Protein AF-A0A962EV23-F1 (afdb_monomer_lite)

Radius of gyration: 13.59 Å; chains: 1; bounding box: 44×17×33 Å

Foldseek 3Di:
DFDKDKDKAADPPDPARIKIFIDRVPDTPDMDGDNDRVRNVVVRCVVVVVVVVVVPPPDD

Secondary structure (DSSP, 8-state):
-PPEEEEEEE-TTSSSSEEEEEEETTEEEEEEEESSHHHHHHHHHHHHHHHHHHTS----

Structure (mmCIF, N/CA/C/O backbone):
data_AF-A0A962EV23-F1
#
_entry.id   AF-A0A962EV23-F1
#
loop_
_atom_site.group_PDB
_atom_site.id
_atom_site.type_symbol
_atom_site.label_atom_id
_atom_site.label_alt_id
_atom_site.label_comp_id
_atom_site.label_asym_id
_atom_site.label_entity_id
_atom_site.label_seq_id
_atom_site.pdbx_PDB_ins_code
_atom_site.Cartn_x
_atom_site.Cartn_y
_atom_site.Cartn_z
_atom_site.occupancy
_atom_site.B_iso_or_equiv
_atom_site.auth_seq_id
_atom_site.auth_comp_id
_atom_site.auth_asym_id
_atom_site.auth_atom_id
_atom_site.pdbx_PDB_model_num
ATOM 1 N N . MET A 1 1 ? 3.731 -3.592 -24.226 1.00 58.69 1 MET A N 1
ATOM 2 C CA . MET A 1 1 ? 4.189 -3.569 -22.822 1.00 58.69 1 MET A CA 1
ATOM 3 C C . MET A 1 1 ? 2.965 -3.409 -21.943 1.00 58.69 1 MET A C 1
ATOM 5 O O . MET A 1 1 ? 2.139 -2.564 -22.259 1.00 58.69 1 MET A O 1
ATOM 9 N N . ALA A 1 2 ? 2.796 -4.256 -20.929 1.00 68.94 2 ALA A N 1
ATOM 10 C CA . ALA A 1 2 ? 1.748 -4.069 -19.929 1.00 68.94 2 ALA A CA 1
ATOM 11 C C . ALA A 1 2 ? 2.399 -3.385 -18.728 1.00 68.94 2 ALA A C 1
ATOM 13 O O . ALA A 1 2 ? 3.347 -3.940 -18.174 1.00 68.94 2 ALA A O 1
ATOM 14 N N . PHE A 1 3 ? 1.936 -2.180 -18.409 1.00 83.50 3 PHE A N 1
ATOM 15 C CA . PHE A 1 3 ? 2.452 -1.378 -17.305 1.00 83.50 3 PHE A CA 1
ATOM 16 C C . PHE A 1 3 ? 1.962 -1.949 -15.978 1.00 83.50 3 PHE A C 1
ATOM 18 O O . PHE A 1 3 ? 0.830 -2.434 -15.890 1.00 83.50 3 PHE A O 1
ATOM 25 N N . VAL A 1 4 ? 2.828 -1.902 -14.970 1.00 89.12 4 VAL A N 1
ATOM 26 C CA . VAL A 1 4 ? 2.453 -2.217 -13.595 1.00 89.12 4 VAL A CA 1
ATOM 27 C C . VAL A 1 4 ? 1.954 -0.934 -12.937 1.00 89.12 4 VAL A C 1
ATOM 29 O O . VAL A 1 4 ? 2.586 0.112 -13.061 1.00 89.12 4 VAL A O 1
ATOM 32 N N . THR A 1 5 ? 0.814 -1.007 -12.257 1.00 91.19 5 THR A N 1
ATOM 33 C CA . THR A 1 5 ? 0.226 0.116 -11.513 1.00 91.19 5 THR A CA 1
ATOM 34 C C . THR A 1 5 ? -0.015 -0.291 -10.067 1.00 91.19 5 THR A C 1
ATOM 36 O O . THR A 1 5 ? -0.581 -1.362 -9.837 1.00 91.19 5 THR A O 1
ATOM 39 N N . GLY A 1 6 ? 0.372 0.560 -9.116 1.00 93.69 6 GLY A N 1
ATOM 40 C CA . GLY A 1 6 ? 0.024 0.428 -7.699 1.00 93.69 6 GLY A CA 1
ATOM 41 C C . GLY A 1 6 ? -1.219 1.251 -7.355 1.00 93.69 6 GLY A C 1
ATOM 42 O O . GLY A 1 6 ? -1.362 2.372 -7.839 1.00 93.69 6 GLY A O 1
ATOM 43 N N . ASP A 1 7 ? -2.110 0.702 -6.534 1.00 95.69 7 ASP A N 1
ATOM 44 C CA . ASP A 1 7 ? -3.311 1.379 -6.034 1.00 95.69 7 ASP A CA 1
ATOM 45 C C . ASP A 1 7 ? -3.557 1.030 -4.559 1.00 95.69 7 ASP A C 1
ATOM 47 O O . ASP A 1 7 ? -3.177 -0.052 -4.105 1.00 95.69 7 ASP A O 1
ATOM 51 N N . VAL A 1 8 ? -4.201 1.933 -3.812 1.00 96.94 8 VAL A N 1
ATOM 52 C CA . VAL A 1 8 ? -4.595 1.691 -2.416 1.00 96.94 8 VAL A CA 1
ATOM 53 C C . VAL A 1 8 ? -6.103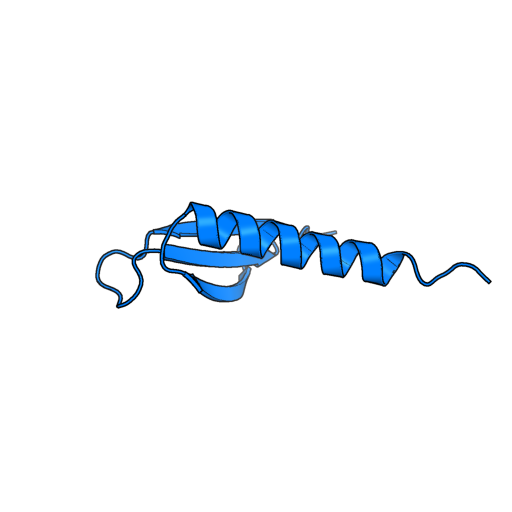 1.527 -2.340 1.00 96.94 8 VAL A C 1
ATOM 55 O O . VAL A 1 8 ? -6.856 2.495 -2.487 1.00 96.94 8 VAL A O 1
ATOM 58 N N . VAL A 1 9 ? -6.548 0.306 -2.055 1.00 96.44 9 VAL A N 1
ATOM 59 C CA . VAL A 1 9 ? -7.970 -0.038 -2.016 1.00 96.44 9 VAL A CA 1
ATOM 60 C C . VAL A 1 9 ? -8.455 -0.208 -0.574 1.00 96.44 9 VAL A C 1
ATOM 62 O O . VAL A 1 9 ? -7.743 -0.782 0.251 1.00 96.44 9 VAL A O 1
ATOM 65 N N . PRO A 1 10 ? -9.664 0.277 -0.235 1.00 96.56 10 PRO A N 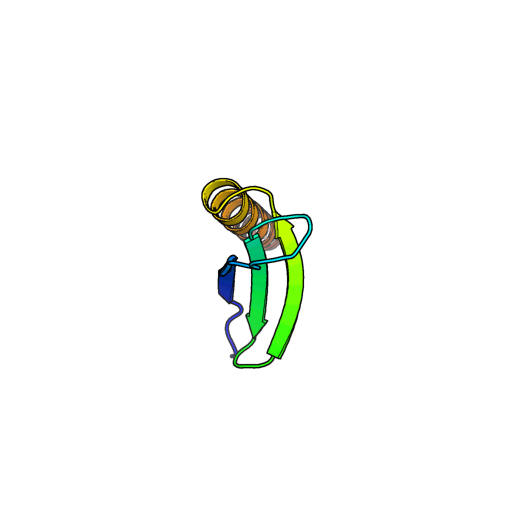1
ATOM 66 C CA . PRO A 1 10 ? -10.255 0.040 1.075 1.00 96.56 10 PRO A CA 1
ATOM 67 C C . PRO A 1 10 ? -10.692 -1.423 1.226 1.00 96.56 10 PRO A C 1
ATOM 69 O O . PRO A 1 10 ? -11.301 -1.998 0.321 1.00 96.56 10 PRO A O 1
ATOM 72 N N . THR A 1 11 ? -10.445 -1.992 2.401 1.00 94.56 11 THR A N 1
ATOM 73 C CA . THR A 1 11 ? -10.761 -3.380 2.779 1.00 94.56 11 THR A CA 1
ATOM 74 C C . THR A 1 11 ? -11.669 -3.399 4.010 1.00 94.56 11 THR A C 1
ATOM 76 O O . THR A 1 11 ? -11.254 -3.737 5.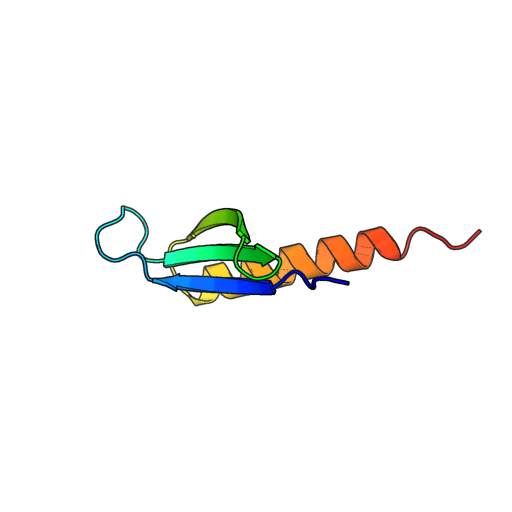121 1.00 94.56 11 THR A O 1
ATOM 79 N N . PRO A 1 12 ? -12.937 -2.972 3.861 1.00 89.38 12 PRO A N 1
ATOM 80 C CA . PRO A 1 12 ? -13.850 -2.877 4.990 1.00 89.38 12 PRO A CA 1
ATOM 81 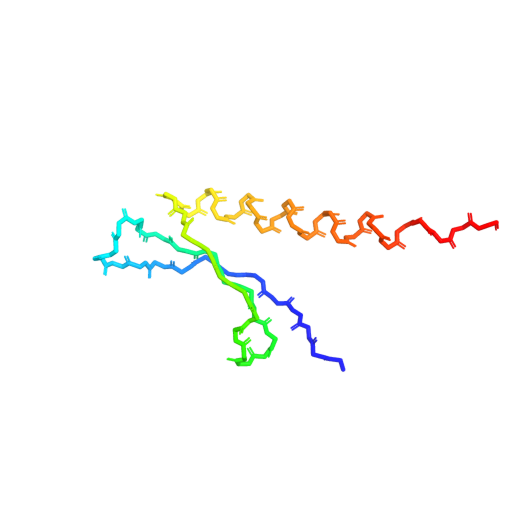C C . PRO A 1 12 ? -14.108 -4.260 5.598 1.00 89.38 12 PRO A C 1
ATOM 83 O O . PRO A 1 12 ? -14.588 -5.166 4.920 1.00 89.38 12 PRO A O 1
ATOM 86 N N . GLY A 1 13 ? -13.847 -4.391 6.899 1.00 87.62 13 GLY A N 1
ATOM 87 C CA . GLY A 1 13 ? -14.074 -5.628 7.649 1.00 87.62 13 GLY A CA 1
ATOM 88 C C . GLY A 1 13 ? -12.853 -6.540 7.778 1.00 87.62 13 GLY A C 1
ATOM 89 O O . GLY A 1 13 ? -12.970 -7.578 8.423 1.00 87.62 13 GLY A O 1
ATOM 90 N N . GLU A 1 14 ? -11.703 -6.156 7.219 1.00 90.88 14 GLU A N 1
ATOM 91 C CA . GLU A 1 14 ? -10.418 -6.802 7.502 1.00 90.88 14 GLU A CA 1
ATOM 92 C C . GLU A 1 14 ? -9.729 -6.171 8.724 1.00 90.88 14 GLU A C 1
ATOM 94 O O . GLU A 1 14 ? -10.142 -5.117 9.216 1.00 90.88 14 GLU A O 1
ATOM 99 N N . GLU A 1 15 ? -8.683 -6.831 9.237 1.00 89.75 15 GLU A N 1
ATOM 100 C CA . GLU A 1 15 ? -7.902 -6.331 10.381 1.00 89.75 15 GLU A CA 1
ATOM 101 C C . GLU A 1 15 ? -7.257 -4.972 10.085 1.00 89.75 15 GLU A C 1
ATOM 103 O O . GLU A 1 15 ? -7.170 -4.118 10.966 1.00 89.75 15 GLU A O 1
ATOM 108 N N . THR A 1 16 ? -6.866 -4.753 8.829 1.00 92.75 16 THR A N 1
ATOM 109 C CA . THR A 1 16 ? -6.404 -3.462 8.315 1.00 92.75 16 THR A CA 1
ATOM 110 C C . THR A 1 16 ? -7.440 -2.882 7.348 1.00 92.75 16 THR A C 1
ATOM 112 O O . THR A 1 16 ? -7.984 -3.604 6.507 1.00 92.75 16 THR A O 1
ATOM 115 N N . PRO A 1 17 ? -7.750 -1.577 7.447 1.00 94.62 17 PRO A N 1
ATOM 116 C CA . PRO A 1 17 ? -8.839 -0.975 6.680 1.00 94.62 17 PRO A CA 1
ATOM 117 C C . PRO A 1 17 ? -8.483 -0.670 5.217 1.00 94.62 17 PRO A C 1
ATOM 119 O O . PRO A 1 17 ? -9.366 -0.257 4.457 1.00 94.62 17 PRO A O 1
ATOM 122 N N . PHE A 1 18 ? -7.220 -0.843 4.818 1.00 97.31 18 PHE A N 1
ATOM 123 C CA . 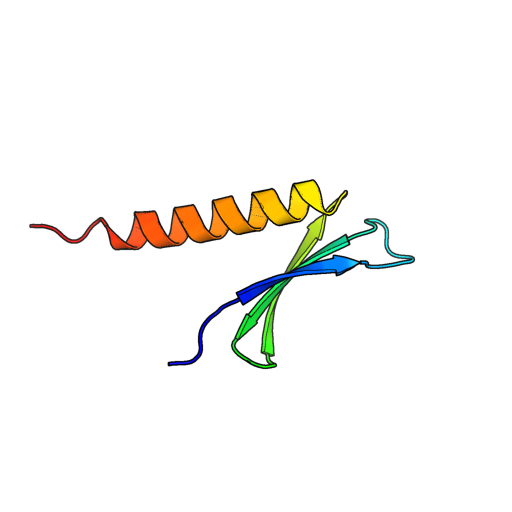PHE A 1 18 ? -6.745 -0.661 3.450 1.00 97.31 18 PHE A CA 1
ATOM 124 C C . PHE A 1 18 ? -5.742 -1.751 3.066 1.00 97.31 18 PHE A C 1
ATOM 126 O O . PHE A 1 18 ? -5.120 -2.381 3.919 1.00 97.31 18 PHE A O 1
ATOM 133 N N . LYS A 1 19 ? -5.517 -1.906 1.763 1.00 97.12 19 LYS A N 1
ATOM 134 C CA . LYS A 1 19 ? -4.385 -2.658 1.220 1.00 97.12 19 LYS A CA 1
ATOM 135 C C . LYS A 1 19 ? -3.802 -1.973 -0.008 1.00 97.12 19 LYS A C 1
ATOM 137 O O . LYS A 1 19 ? -4.521 -1.316 -0.764 1.00 97.12 19 LYS A O 1
ATOM 142 N N . VAL A 1 20 ? -2.508 -2.160 -0.212 1.00 97.50 20 VAL A N 1
ATOM 143 C CA . VAL A 1 20 ? -1.806 -1.809 -1.448 1.00 97.50 20 VAL A CA 1
ATOM 144 C C . VAL A 1 20 ? -1.942 -2.970 -2.422 1.00 97.50 20 VAL A C 1
ATOM 146 O O . VAL A 1 20 ? -1.794 -4.124 -2.028 1.00 97.50 20 VAL A O 1
ATOM 149 N N . VAL A 1 21 ? -2.226 -2.680 -3.691 1.00 96.75 21 VAL A N 1
ATOM 150 C CA . VAL A 1 21 ? -2.366 -3.683 -4.752 1.00 96.75 21 VAL A CA 1
ATOM 151 C C . VAL A 1 21 ? -1.574 -3.245 -5.973 1.00 96.75 21 VAL A C 1
ATOM 153 O O . VAL A 1 21 ? -1.851 -2.197 -6.554 1.00 96.75 21 VAL A O 1
ATOM 156 N N . PHE A 1 22 ? -0.642 -4.085 -6.412 1.00 95.19 22 PHE A N 1
ATOM 157 C CA . PHE A 1 22 ? 0.047 -3.925 -7.687 1.00 95.19 22 PHE A CA 1
ATOM 158 C C . PHE A 1 22 ? -0.596 -4.819 -8.741 1.00 95.19 22 PHE A C 1
ATOM 160 O O . PHE A 1 22 ? -0.744 -6.030 -8.555 1.00 95.19 22 PHE A O 1
ATOM 167 N N . LYS A 1 23 ? -0.973 -4.214 -9.867 1.00 94.25 23 LYS A N 1
ATOM 168 C CA . LYS A 1 23 ? -1.653 -4.893 -10.973 1.00 94.25 23 LYS A CA 1
ATOM 169 C C . LYS A 1 23 ? -0.889 -4.752 -12.275 1.00 94.25 23 LYS A C 1
ATOM 171 O O . LYS A 1 23 ? -0.295 -3.710 -12.539 1.00 94.25 23 LYS A O 1
ATOM 176 N N . ARG A 1 24 ? -0.983 -5.774 -13.122 1.00 91.94 24 ARG A N 1
ATOM 177 C CA . ARG A 1 24 ? -0.556 -5.752 -14.524 1.00 91.94 24 ARG A CA 1
ATOM 178 C C . ARG A 1 24 ? -1.773 -5.991 -15.404 1.00 91.94 24 ARG A C 1
ATOM 180 O O . ARG A 1 24 ? -2.180 -7.125 -15.644 1.00 91.94 24 ARG A O 1
ATOM 187 N N . GLY A 1 25 ? -2.375 -4.902 -15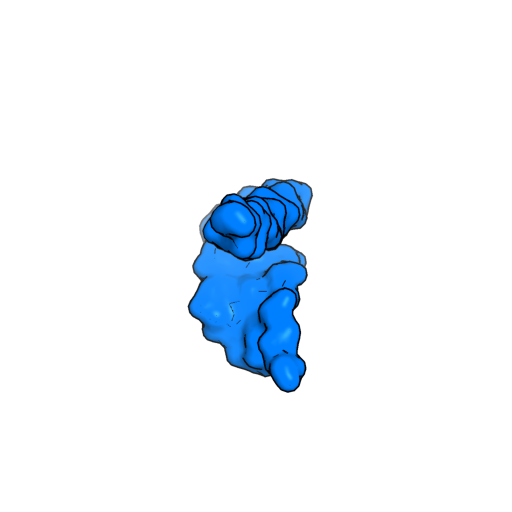.873 1.00 89.44 25 GLY A N 1
ATOM 188 C CA . GLY A 1 25 ? -3.704 -4.965 -16.480 1.00 89.44 25 GLY A CA 1
ATOM 189 C C . GLY A 1 25 ? -4.750 -5.339 -15.429 1.00 89.44 25 GLY A C 1
ATOM 190 O O . GLY A 1 25 ? -4.918 -4.620 -14.448 1.00 89.44 25 GLY A O 1
ATOM 191 N N . GLU A 1 26 ? -5.443 -6.459 -15.625 1.00 88.94 26 GLU A N 1
ATOM 192 C CA . GLU A 1 26 ? -6.470 -6.954 -14.693 1.00 88.94 26 GLU A CA 1
ATOM 193 C C . GLU A 1 26 ? -5.920 -7.956 -13.662 1.00 88.94 26 GLU A C 1
ATOM 195 O O . GLU A 1 26 ? -6.608 -8.291 -12.699 1.00 88.94 26 GLU A O 1
ATOM 200 N N . GLU A 1 27 ? -4.679 -8.416 -13.833 1.00 93.25 27 GLU A N 1
ATOM 201 C CA . GLU A 1 27 ? -4.042 -9.389 -12.944 1.00 93.25 27 GLU A CA 1
ATOM 202 C C . GLU A 1 27 ? -3.411 -8.696 -11.731 1.00 93.25 27 GLU A C 1
ATOM 204 O O . GLU A 1 27 ? -2.633 -7.753 -11.889 1.00 93.25 27 GLU A O 1
ATOM 209 N N . ILE A 1 28 ? -3.723 -9.172 -10.522 1.00 93.81 28 ILE A N 1
ATOM 210 C CA . ILE A 1 28 ? -3.035 -8.768 -9.290 1.00 93.81 28 ILE A CA 1
ATOM 211 C C . ILE A 1 28 ? -1.736 -9.565 -9.192 1.00 93.81 28 ILE A C 1
ATOM 213 O O . ILE A 1 28 ? -1.764 -10.793 -9.187 1.00 93.81 28 ILE A O 1
ATOM 217 N N . ILE A 1 29 ? -0.612 -8.860 -9.094 1.00 94.00 29 ILE A N 1
ATOM 218 C CA . ILE A 1 29 ? 0.715 -9.472 -8.969 1.00 94.00 29 ILE A CA 1
ATOM 219 C C . ILE A 1 29 ? 1.067 -9.663 -7.495 1.00 94.00 29 ILE A C 1
ATOM 221 O O . ILE A 1 29 ? 1.568 -10.711 -7.097 1.00 94.00 29 ILE A O 1
ATOM 225 N N . ILE A 1 30 ? 0.819 -8.629 -6.691 1.00 94.56 30 ILE A N 1
ATOM 226 C CA . ILE A 1 30 ? 1.126 -8.610 -5.265 1.00 94.56 30 ILE A CA 1
ATOM 227 C C . ILE A 1 30 ? 0.194 -7.630 -4.552 1.00 94.56 30 ILE A C 1
ATOM 229 O O . ILE A 1 30 ? -0.215 -6.614 -5.122 1.00 94.56 30 ILE A O 1
ATOM 233 N N . GLU A 1 31 ? -0.153 -7.947 -3.309 1.00 95.88 31 GLU A N 1
ATOM 234 C CA . GLU A 1 31 ? -0.919 -7.070 -2.432 1.00 95.88 31 GLU A CA 1
ATOM 235 C C . GLU A 1 31 ? -0.519 -7.258 -0.970 1.00 95.88 31 GLU A C 1
ATOM 237 O O . GLU A 1 31 ? -0.095 -8.347 -0.575 1.00 95.88 31 GLU A O 1
ATOM 242 N N . TRP A 1 32 ? -0.656 -6.201 -0.171 1.00 96.19 32 TRP A N 1
ATOM 243 C CA . TRP A 1 32 ? -0.399 -6.254 1.266 1.00 96.19 32 TRP A CA 1
ATOM 244 C C . TRP A 1 32 ? -1.269 -5.273 2.063 1.00 96.19 32 TRP A C 1
ATOM 246 O O . TRP A 1 32 ? -1.606 -4.195 1.566 1.00 96.19 32 TRP A O 1
ATOM 256 N N . PRO A 1 33 ? -1.645 -5.645 3.299 1.00 96.88 33 PRO A N 1
ATOM 257 C CA . PRO A 1 33 ? -2.452 -4.815 4.191 1.00 96.88 33 PRO A CA 1
ATOM 258 C C . PRO A 1 33 ? -1.707 -3.566 4.682 1.00 96.88 33 PRO A C 1
ATOM 260 O O . PRO A 1 33 ? -0.516 -3.641 4.977 1.00 96.88 33 PRO A O 1
ATOM 263 N N . VAL A 1 34 ? -2.420 -2.444 4.836 1.00 96.06 34 VAL A N 1
ATOM 264 C CA . VAL A 1 34 ? -1.895 -1.185 5.398 1.00 96.06 34 VAL A CA 1
ATOM 265 C C . VAL A 1 34 ? -2.930 -0.471 6.277 1.00 96.06 34 VAL A C 1
ATOM 267 O O . VAL A 1 34 ? -4.136 -0.506 6.030 1.00 96.06 34 VAL A O 1
ATOM 270 N N . ASP A 1 35 ? -2.462 0.239 7.304 1.00 94.31 35 ASP A N 1
ATOM 271 C CA . ASP A 1 35 ? -3.337 0.884 8.296 1.00 94.31 35 ASP A CA 1
ATOM 272 C C . ASP A 1 35 ? -4.101 2.105 7.764 1.00 94.31 35 ASP A C 1
ATOM 274 O O . ASP A 1 35 ? -5.121 2.516 8.323 1.00 94.31 35 ASP A O 1
ATOM 278 N N . SER A 1 36 ? -3.605 2.738 6.700 1.00 96.00 36 SER A N 1
ATOM 279 C CA . SER A 1 36 ? -4.205 3.952 6.151 1.00 96.00 36 SER A CA 1
ATOM 280 C C . SER A 1 36 ? -3.879 4.142 4.676 1.00 96.00 36 SER A C 1
ATOM 282 O O . SER A 1 36 ? -2.869 3.648 4.177 1.00 96.00 36 SER A O 1
ATOM 284 N N . LYS A 1 37 ? -4.702 4.945 3.992 1.00 94.88 37 LYS A N 1
ATOM 285 C CA . LYS A 1 37 ? -4.446 5.332 2.602 1.00 94.88 37 LYS A CA 1
ATOM 286 C C . LYS A 1 37 ? -3.067 5.983 2.415 1.00 94.88 37 LYS A C 1
ATOM 288 O O . LYS A 1 37 ? -2.354 5.621 1.491 1.00 94.88 37 LYS A O 1
ATOM 293 N N . ALA A 1 38 ? -2.684 6.887 3.318 1.00 96.38 38 ALA A N 1
ATOM 294 C CA . ALA A 1 38 ? -1.405 7.595 3.249 1.00 96.38 38 ALA A CA 1
ATOM 295 C C . ALA A 1 38 ? -0.196 6.656 3.427 1.00 96.38 38 ALA A C 1
ATOM 297 O O . ALA A 1 38 ? 0.823 6.837 2.761 1.00 96.38 38 ALA A O 1
ATOM 298 N N . ALA A 1 39 ? -0.322 5.639 4.290 1.00 95.56 39 ALA A N 1
ATOM 299 C CA . ALA A 1 39 ? 0.700 4.603 4.437 1.00 95.56 39 ALA A CA 1
ATOM 300 C C . ALA A 1 39 ? 0.861 3.816 3.129 1.00 95.56 39 ALA A C 1
ATOM 302 O O . ALA A 1 39 ? 1.967 3.707 2.615 1.00 95.56 39 ALA A O 1
ATOM 303 N N . GLY A 1 40 ? -0.250 3.381 2.526 1.00 96.31 40 GLY A N 1
ATOM 304 C CA . GLY A 1 40 ? -0.205 2.681 1.244 1.00 96.31 40 GLY A CA 1
ATOM 305 C C . GLY A 1 40 ? 0.351 3.522 0.089 1.00 96.31 40 GLY A C 1
ATOM 306 O O . GLY A 1 40 ? 1.086 3.007 -0.744 1.00 96.31 40 GLY A O 1
ATOM 307 N N . GLU A 1 41 ? 0.041 4.820 0.032 1.00 96.19 41 GLU A N 1
ATOM 308 C CA . GLU A 1 41 ? 0.605 5.724 -0.983 1.00 96.19 41 GLU A CA 1
ATOM 309 C C . GLU A 1 41 ? 2.125 5.876 -0.821 1.00 96.19 41 GLU A C 1
ATOM 311 O O . GLU A 1 41 ? 2.842 5.915 -1.819 1.00 96.19 41 GLU A O 1
ATOM 316 N N . THR A 1 42 ? 2.615 5.909 0.422 1.00 96.25 42 THR A N 1
ATOM 317 C CA . THR A 1 42 ? 4.054 5.947 0.725 1.00 96.25 42 THR A CA 1
ATOM 318 C C . THR A 1 42 ? 4.734 4.656 0.278 1.00 96.25 42 THR A C 1
ATOM 320 O O . THR A 1 42 ? 5.678 4.722 -0.505 1.00 96.25 42 THR A O 1
ATOM 323 N N . ASP A 1 43 ? 4.184 3.498 0.656 1.00 94.50 43 ASP A N 1
ATOM 324 C CA . ASP A 1 43 ? 4.697 2.182 0.257 1.00 94.50 43 ASP A CA 1
ATOM 325 C C . ASP A 1 43 ? 4.799 2.039 -1.268 1.00 94.50 43 ASP A C 1
ATOM 327 O O . ASP A 1 43 ? 5.774 1.491 -1.787 1.00 94.50 43 ASP A O 1
ATOM 331 N N . ILE A 1 44 ? 3.801 2.539 -2.010 1.00 94.44 44 ILE A N 1
ATOM 332 C CA . ILE A 1 44 ? 3.817 2.509 -3.477 1.00 94.44 44 ILE A CA 1
ATOM 333 C C . ILE A 1 44 ? 4.983 3.339 -4.014 1.00 94.44 44 ILE A C 1
ATOM 335 O O . ILE A 1 44 ? 5.707 2.866 -4.889 1.00 94.44 44 ILE A O 1
ATOM 339 N N . ILE A 1 45 ? 5.168 4.562 -3.511 1.00 93.81 45 ILE A N 1
ATOM 340 C CA . ILE A 1 45 ? 6.249 5.450 -3.955 1.00 93.81 45 ILE A CA 1
ATOM 341 C C . ILE A 1 45 ? 7.608 4.826 -3.642 1.00 93.81 45 ILE A C 1
ATOM 343 O O . ILE A 1 45 ? 8.458 4.797 -4.524 1.00 93.81 45 ILE A O 1
ATOM 347 N N . GLU A 1 46 ? 7.805 4.297 -2.434 1.00 92.94 46 GLU A N 1
ATOM 348 C CA . GLU A 1 46 ? 9.062 3.655 -2.036 1.00 92.94 46 GLU A CA 1
ATOM 349 C C . GLU A 1 46 ? 9.360 2.418 -2.888 1.00 92.94 46 GLU A C 1
ATOM 351 O O . GLU A 1 46 ? 10.481 2.250 -3.367 1.00 92.94 46 GLU A O 1
ATOM 356 N N . THR A 1 47 ? 8.343 1.597 -3.162 1.00 90.94 47 THR A N 1
ATOM 357 C CA . THR A 1 47 ? 8.482 0.422 -4.032 1.00 90.94 47 THR A CA 1
ATOM 358 C C . THR A 1 47 ? 8.875 0.828 -5.453 1.00 90.94 47 THR A C 1
ATOM 360 O O . THR A 1 47 ? 9.796 0.258 -6.030 1.00 90.94 47 THR A O 1
ATOM 363 N N . LEU A 1 48 ? 8.196 1.823 -6.031 1.00 88.31 48 LEU A N 1
ATOM 364 C CA . LEU A 1 48 ? 8.489 2.296 -7.386 1.00 88.31 48 LEU A CA 1
ATOM 365 C C . LEU A 1 48 ? 9.847 3.001 -7.472 1.00 88.31 48 LEU A C 1
ATOM 367 O O . LEU A 1 48 ? 10.548 2.826 -8.463 1.00 88.31 48 LEU A O 1
ATOM 371 N N . ALA A 1 49 ? 10.224 3.769 -6.448 1.00 88.50 49 ALA A N 1
ATOM 372 C CA . ALA A 1 49 ? 11.526 4.421 -6.367 1.00 88.50 49 ALA A CA 1
ATOM 373 C C . ALA A 1 49 ? 12.655 3.389 -6.295 1.00 88.50 49 ALA A C 1
ATOM 375 O O . ALA A 1 49 ? 13.610 3.503 -7.050 1.00 88.50 49 ALA A O 1
ATOM 376 N N . SER A 1 50 ? 12.511 2.348 -5.467 1.00 86.88 50 SER A N 1
ATOM 377 C CA . SER A 1 50 ? 13.493 1.262 -5.388 1.00 86.88 50 SER A CA 1
ATOM 378 C C . SER A 1 50 ? 13.660 0.529 -6.717 1.00 86.88 50 SER A C 1
ATOM 380 O O . SER A 1 50 ? 14.772 0.146 -7.044 1.00 86.88 50 SER A O 1
ATOM 382 N N . LEU A 1 51 ? 12.581 0.327 -7.480 1.00 82.69 51 LEU A N 1
ATOM 383 C CA . LEU A 1 51 ? 12.657 -0.312 -8.797 1.00 82.69 51 LEU A CA 1
ATOM 384 C C . LEU A 1 51 ? 13.315 0.589 -9.849 1.00 82.69 51 LEU A C 1
ATOM 386 O O . LEU A 1 51 ? 14.009 0.086 -10.723 1.00 82.69 51 LEU A O 1
ATOM 390 N N . ALA A 1 52 ? 13.080 1.901 -9.776 1.00 80.19 52 ALA A N 1
ATOM 391 C CA . ALA A 1 52 ? 13.707 2.863 -10.675 1.00 80.19 52 ALA A CA 1
ATOM 392 C C . ALA A 1 52 ? 15.211 3.022 -10.395 1.00 80.19 52 ALA A C 1
ATOM 394 O O . ALA A 1 52 ? 15.980 3.154 -11.339 1.00 80.19 52 ALA A O 1
ATOM 395 N N . ASP A 1 53 ? 15.612 2.981 -9.120 1.00 77.62 53 ASP A N 1
ATOM 396 C CA . ASP A 1 53 ? 17.015 3.051 -8.687 1.00 77.62 53 ASP A CA 1
ATOM 397 C C . ASP A 1 53 ? 17.796 1.790 -9.113 1.00 77.62 53 ASP A C 1
ATOM 399 O O . ASP A 1 53 ? 18.909 1.895 -9.616 1.00 77.62 53 ASP A O 1
ATOM 403 N N . ASP A 1 54 ? 17.173 0.604 -9.041 1.00 63.84 54 ASP A N 1
ATOM 404 C CA . ASP A 1 54 ? 17.769 -0.675 -9.481 1.00 63.84 54 ASP A CA 1
ATOM 405 C C . ASP A 1 54 ? 18.021 -0.726 -11.011 1.00 63.84 54 ASP A C 1
ATOM 407 O O . ASP A 1 54 ? 18.868 -1.482 -11.485 1.00 63.84 54 ASP A O 1
ATOM 411 N N . GLU A 1 55 ? 17.317 0.096 -11.804 1.00 57.41 55 GLU A N 1
ATOM 412 C CA . GLU A 1 55 ? 17.544 0.247 -13.253 1.00 57.41 55 GLU A CA 1
ATOM 413 C C . GLU A 1 55 ? 18.686 1.230 -13.603 1.00 57.41 55 GLU A C 1
ATOM 415 O O . GLU A 1 55 ? 19.103 1.268 -14.763 1.00 57.41 55 GLU A O 1
ATOM 420 N N . GLU A 1 56 ? 19.217 1.999 -12.640 1.00 54.38 56 GLU A N 1
ATOM 421 C CA . GLU A 1 56 ? 20.299 2.980 -12.861 1.00 54.38 56 GLU A CA 1
ATOM 422 C C . GLU A 1 56 ? 21.722 2.406 -12.644 1.00 54.38 56 GLU A C 1
ATOM 424 O O . GLU A 1 56 ? 22.709 3.070 -12.960 1.00 54.38 56 GLU A O 1
ATOM 429 N N . ASP A 1 57 ? 21.863 1.142 -12.218 1.00 51.88 57 ASP A N 1
ATOM 430 C CA . ASP A 1 57 ? 23.145 0.416 -12.102 1.00 51.88 57 ASP A CA 1
ATOM 431 C C . ASP A 1 57 ? 23.541 -0.280 -13.428 1.00 51.88 57 ASP A C 1
ATOM 433 O O . ASP A 1 57 ? 23.716 -1.500 -13.527 1.00 51.88 57 ASP A O 1
ATOM 437 N N . GLY A 1 58 ? 23.655 0.517 -14.494 1.00 51.94 58 GLY A N 1
ATOM 438 C CA . GLY A 1 58 ? 23.942 0.046 -15.854 1.00 51.94 58 GLY A CA 1
ATOM 439 C C . GLY A 1 58 ? 24.862 0.939 -16.693 1.00 51.94 58 GLY A C 1
ATOM 440 O O . GLY A 1 58 ? 24.772 0.869 -17.919 1.00 51.94 58 GLY A O 1
ATOM 441 N N . ASP A 1 59 ? 25.722 1.757 -16.078 1.00 48.06 59 ASP A N 1
ATOM 442 C CA . ASP A 1 59 ? 26.754 2.546 -16.778 1.00 48.06 59 ASP A CA 1
ATOM 443 C C . ASP A 1 59 ? 28.162 2.016 -16.415 1.00 48.06 59 ASP A C 1
ATOM 445 O O . ASP A 1 59 ? 28.642 2.199 -15.294 1.00 48.06 59 ASP A O 1
ATOM 449 N N . ASP A 1 60 ? 28.775 1.291 -17.362 1.00 47.44 60 ASP A N 1
ATOM 450 C CA . ASP A 1 60 ? 30.219 0.976 -17.442 1.00 47.44 60 ASP A CA 1
ATOM 451 C C . ASP A 1 60 ? 30.962 2.113 -18.163 1.00 47.44 60 ASP A C 1
ATOM 453 O O . ASP A 1 60 ? 30.461 2.555 -19.227 1.00 47.44 60 ASP A O 1
#

Sequence (60 aa):
MAFVTGDVVPTPGEETPFKVVFKRGEEIIIEWPVDSKAAGETDIIETLASLADDEEDGDD

pLDDT: mean 87.18, std 14.05, range [47.44, 97.5]